Protein AF-A0A2R6GEL2-F1 (afdb_monomer_lite)

Secondary structure (DSSP, 8-state):
--GGG-HHHHHHHHHHHHHHHHHHHHHHHHHHHHHHHHHHHHHHHHHHHHHHHHHHHHHHHHHHHHHHHHHH-GGGHHHHHHHHHHHHHHHHHHHHHHHHHHHHHHHHHHHHHHHHHHHHHHHHHHHHHHHHHHHHHHHHHHHHHHHHHHHHHHHHHHHHHHHHHHHHHHHHHHHHTT-

Sequence (179 aa):
MSTQQNPIGTMFELQRSAIENSQRLVHQSLDAQTRGAELAVETIERSDTVREQGEDVTKAAVNAYFDALATAVPGDAEGVEGLRETVLEQFDVVGEVNEDAWEAGKEFAQRNAEAVEEFSEEYASMVDDAFDAFLQTHEQAESSTRQAADVVQQGTRTATEIAVESAEQAADAVEESAE

Foldseek 3Di:
DDPPPDVLSVVLVVVLVVLVVVLVVLLVVLVVVLVVLVVVLVVLVVVVVVVVVVLVVVLVVLVVVLVVVCVVCVPCNVVSVVVSVVVVVVSVVVVVVVVVVSVVVSVVSVVVSVVSVVVSVVVSVVSVVVSVVVSVVSVVVSVVVVVVVVVVVVVVVVVVVVVVVVVVVVVVVVVVVVD

pLDDT: mean 88.19, std 9.07, range [38.19, 96.31]

Radius of gyration: 41.31 Å; chains: 1; bounding box: 87×24×127 Å

Structure (mmCIF, N/CA/C/O backbone):
data_AF-A0A2R6GEL2-F1
#
_entry.id   AF-A0A2R6GEL2-F1
#
loop_
_atom_site.group_PDB
_atom_site.id
_atom_site.type_symbol
_atom_site.label_atom_id
_atom_site.label_alt_id
_atom_site.label_comp_id
_atom_site.label_asym_id
_atom_site.label_entity_id
_atom_site.label_seq_id
_atom_site.pdbx_PDB_ins_code
_atom_site.Cartn_x
_atom_site.Cartn_y
_atom_site.Cartn_z
_atom_site.occupancy
_atom_site.B_iso_or_equiv
_atom_site.auth_seq_id
_atom_site.auth_comp_id
_atom_site.auth_asym_id
_atom_site.auth_atom_id
_atom_site.pdbx_PDB_model_num
ATOM 1 N N . MET A 1 1 ? -29.563 -20.518 34.262 1.00 38.19 1 MET A N 1
ATOM 2 C CA . MET A 1 1 ? -30.335 -19.829 33.210 1.00 38.19 1 MET A CA 1
ATOM 3 C C . MET A 1 1 ? -29.340 -19.142 32.308 1.00 38.19 1 MET A C 1
ATOM 5 O O . MET A 1 1 ? -28.566 -18.328 32.787 1.00 38.19 1 MET A O 1
ATOM 9 N N . SER A 1 2 ? -29.265 -19.608 31.068 1.00 42.91 2 SER A N 1
ATOM 10 C CA . SER A 1 2 ? -28.188 -19.315 30.128 1.00 42.91 2 SER A CA 1
ATOM 11 C C . SER A 1 2 ? -28.233 -17.858 29.670 1.00 42.91 2 SER A C 1
ATOM 13 O O . SER A 1 2 ? -29.306 -17.263 29.611 1.00 42.91 2 SER A O 1
ATOM 15 N N . THR A 1 3 ? -27.065 -17.327 29.336 1.00 48.56 3 THR A N 1
ATOM 16 C CA . THR A 1 3 ? -26.646 -15.961 28.960 1.00 48.56 3 THR A CA 1
ATOM 17 C C . THR A 1 3 ? -27.567 -15.151 28.021 1.00 48.56 3 THR A C 1
ATOM 19 O O . THR A 1 3 ? -27.346 -13.963 27.832 1.00 48.56 3 THR A O 1
ATOM 22 N N . GLN A 1 4 ? -28.638 -15.747 27.493 1.00 48.41 4 GLN A N 1
ATOM 23 C CA . GLN A 1 4 ? -29.629 -15.171 26.575 1.00 48.41 4 GLN A CA 1
ATOM 24 C C . GLN A 1 4 ? -30.718 -14.286 27.217 1.00 48.41 4 GLN A C 1
ATOM 26 O O . GLN A 1 4 ? -31.495 -13.687 26.484 1.00 48.41 4 GLN A O 1
ATOM 31 N N . GLN A 1 5 ? -30.823 -14.185 28.548 1.00 55.94 5 GLN A N 1
ATOM 32 C CA . GLN A 1 5 ? -31.926 -13.436 29.191 1.00 55.94 5 GLN A CA 1
ATOM 33 C C . GLN A 1 5 ? -31.558 -12.047 29.739 1.00 55.94 5 GLN A C 1
ATOM 35 O O . GLN A 1 5 ? -32.443 -11.354 30.237 1.00 55.94 5 GLN A O 1
ATOM 40 N N . ASN A 1 6 ? -30.297 -11.604 29.653 1.00 66.50 6 ASN A N 1
ATOM 41 C CA . ASN A 1 6 ? -29.913 -10.276 30.142 1.00 66.50 6 ASN A CA 1
ATOM 42 C C . ASN A 1 6 ? -29.705 -9.295 28.966 1.00 66.50 6 ASN A C 1
ATOM 44 O O . ASN A 1 6 ? -28.693 -9.419 28.272 1.00 66.50 6 ASN A O 1
ATOM 48 N N . PRO A 1 7 ? -30.601 -8.307 28.750 1.00 74.62 7 PRO A N 1
ATOM 49 C CA . PRO A 1 7 ? -30.517 -7.359 27.632 1.00 74.62 7 PRO A CA 1
ATOM 50 C C . PRO A 1 7 ? -29.218 -6.538 27.621 1.00 74.62 7 PRO A C 1
ATOM 52 O O . PRO A 1 7 ? -28.788 -6.089 26.561 1.00 74.62 7 PRO A O 1
ATOM 55 N N . ILE A 1 8 ? -28.558 -6.392 28.777 1.00 76.19 8 ILE A N 1
ATOM 56 C CA . ILE A 1 8 ? -27.236 -5.764 28.878 1.00 76.19 8 ILE A CA 1
ATOM 57 C C . ILE A 1 8 ? -26.187 -6.612 28.146 1.00 76.19 8 ILE A C 1
ATOM 59 O O . ILE A 1 8 ? -25.402 -6.075 27.373 1.00 76.19 8 ILE A O 1
ATOM 63 N N . GLY A 1 9 ? -26.205 -7.937 28.321 1.00 80.50 9 GLY A N 1
ATOM 64 C CA . GLY A 1 9 ? -25.259 -8.842 27.660 1.00 80.50 9 GLY A CA 1
ATOM 65 C C . GLY A 1 9 ? -25.377 -8.811 26.137 1.00 80.50 9 GLY A C 1
ATOM 66 O O . GLY A 1 9 ? -24.371 -8.693 25.449 1.00 80.50 9 GLY A O 1
ATOM 67 N N . THR A 1 10 ? -26.605 -8.817 25.615 1.00 85.94 10 THR A N 1
ATOM 68 C CA . THR A 1 10 ? -26.853 -8.724 24.167 1.00 85.94 10 THR A CA 1
ATOM 69 C C . THR A 1 10 ? -26.303 -7.427 23.564 1.00 85.94 10 THR A C 1
ATOM 71 O O . THR A 1 10 ? -25.769 -7.441 22.459 1.00 85.94 10 THR A O 1
ATOM 74 N N . MET A 1 11 ? -26.396 -6.299 24.277 1.00 84.06 11 MET A N 1
ATOM 75 C CA . MET A 1 11 ? -25.835 -5.029 23.805 1.00 84.06 11 MET A CA 1
ATOM 76 C C . MET A 1 11 ? -24.303 -5.077 23.709 1.00 84.06 11 MET A C 1
ATOM 78 O O . MET A 1 11 ? -23.748 -4.622 22.709 1.00 84.06 11 MET A O 1
ATOM 82 N N . PHE A 1 12 ? -23.632 -5.658 24.708 1.00 88.00 12 PHE A N 1
ATOM 83 C CA . PHE A 1 12 ? -22.176 -5.829 24.704 1.00 88.00 12 PHE A CA 1
ATOM 84 C C . PHE A 1 12 ? -21.700 -6.773 23.589 1.00 88.00 12 PHE A C 1
ATOM 86 O O . PHE A 1 12 ? -20.711 -6.476 22.923 1.00 88.00 12 PHE A O 1
ATOM 93 N N . GLU A 1 13 ? -22.431 -7.856 23.315 1.00 87.06 13 GLU A N 1
ATOM 94 C CA . GLU A 1 13 ? -22.133 -8.763 22.196 1.00 87.06 13 GLU A CA 1
ATOM 95 C C . GLU A 1 13 ? -22.245 -8.061 20.833 1.00 87.06 13 GLU A C 1
ATOM 97 O O . GLU A 1 13 ? -21.371 -8.217 19.977 1.00 87.06 13 GLU A O 1
ATOM 102 N N . LEU A 1 14 ? -23.282 -7.238 20.635 1.00 88.69 14 LEU A N 1
ATOM 103 C CA . LEU A 1 14 ? -23.431 -6.435 19.417 1.00 88.69 14 LEU A CA 1
ATOM 104 C C . LEU A 1 14 ? -22.279 -5.436 19.250 1.00 88.69 14 LEU A C 1
ATOM 106 O O . LEU A 1 14 ? -21.761 -5.279 18.144 1.00 88.69 14 LEU A O 1
ATOM 110 N N . GLN A 1 15 ? -21.862 -4.780 20.338 1.00 88.56 15 GLN A N 1
ATOM 111 C CA . GLN A 1 15 ? -20.723 -3.861 20.329 1.00 88.56 15 GLN A CA 1
ATOM 112 C C . GLN A 1 15 ? -19.421 -4.586 19.985 1.00 88.56 15 GLN A C 1
ATOM 114 O O . GLN A 1 15 ? -18.713 -4.135 19.087 1.00 88.56 15 GLN A O 1
ATOM 119 N N . ARG A 1 16 ? -19.144 -5.736 20.616 1.00 90.50 16 ARG A N 1
ATOM 120 C CA . ARG A 1 16 ? -17.987 -6.582 20.285 1.00 90.50 16 ARG A CA 1
ATOM 121 C C . ARG A 1 16 ? -17.966 -6.937 18.802 1.00 90.50 16 ARG A C 1
ATOM 123 O O . ARG A 1 16 ? -16.968 -6.697 18.134 1.00 90.50 16 ARG A O 1
ATOM 130 N N . SER A 1 17 ? -19.081 -7.431 18.269 1.00 92.12 17 SER A N 1
ATOM 131 C CA . SER A 1 17 ? -19.153 -7.827 16.862 1.00 92.12 17 SER A CA 1
ATOM 132 C C . SER A 1 17 ? -18.930 -6.645 15.909 1.00 92.12 17 SER A C 1
ATOM 134 O O . SER A 1 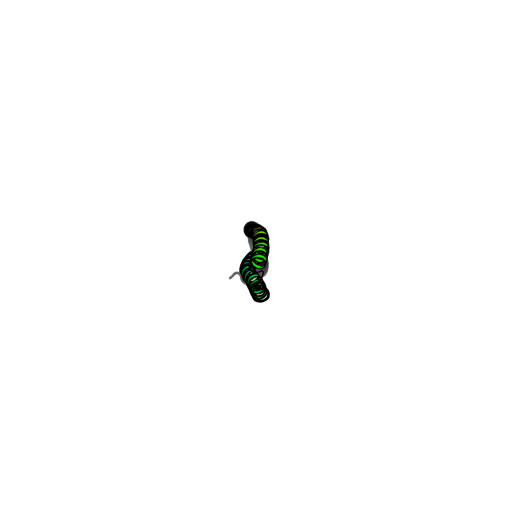17 ? -18.280 -6.790 14.874 1.00 92.12 17 SER A O 1
ATOM 136 N N . ALA A 1 18 ? -19.421 -5.449 16.251 1.00 90.25 18 ALA A N 1
ATOM 137 C CA . ALA A 1 18 ? -19.168 -4.244 15.463 1.00 90.25 18 ALA A CA 1
ATOM 138 C C . ALA A 1 18 ? -17.678 -3.847 15.459 1.00 90.25 18 ALA A C 1
ATOM 140 O O . ALA A 1 18 ? -17.150 -3.453 14.417 1.00 90.25 18 ALA A O 1
ATOM 141 N N . ILE A 1 19 ? -16.999 -3.981 16.601 1.00 89.81 19 ILE A N 1
ATOM 142 C CA . ILE A 1 19 ? -15.566 -3.695 16.758 1.00 89.81 19 ILE A CA 1
ATOM 143 C C . ILE A 1 19 ? -14.727 -4.683 15.939 1.00 89.81 19 ILE A C 1
ATOM 145 O O . ILE A 1 19 ? -13.937 -4.254 15.104 1.00 89.81 19 ILE A O 1
ATOM 149 N N . GLU A 1 20 ? -14.968 -5.986 16.089 1.00 91.00 20 GLU A N 1
ATOM 150 C CA . GLU A 1 20 ? -14.285 -7.042 15.324 1.00 91.00 20 GLU A CA 1
ATOM 151 C C . GLU A 1 20 ? -14.493 -6.885 13.809 1.00 91.00 20 GLU A C 1
ATOM 153 O O . GLU A 1 20 ? -13.584 -7.091 13.005 1.00 91.00 20 GLU A O 1
ATOM 158 N N . ASN A 1 21 ? -15.696 -6.484 13.386 1.00 93.38 21 ASN A N 1
ATOM 159 C CA . ASN A 1 21 ? -15.954 -6.187 11.979 1.00 93.38 21 ASN A CA 1
ATOM 160 C C . ASN A 1 21 ? -15.164 -4.965 11.499 1.00 93.38 21 ASN A C 1
ATOM 162 O O . ASN A 1 21 ? -14.697 -4.961 10.364 1.00 93.38 21 ASN A O 1
ATOM 166 N N . SER A 1 22 ? -14.990 -3.953 12.349 1.00 91.50 22 SER A N 1
ATOM 167 C CA . SER A 1 22 ? -14.206 -2.758 12.021 1.00 91.50 22 SER A CA 1
ATOM 168 C C . SER A 1 22 ? -12.721 -3.098 11.883 1.00 91.50 22 SER A C 1
ATOM 170 O O . SER A 1 22 ? -12.103 -2.699 10.901 1.00 91.50 22 SER A O 1
ATOM 172 N N . GLN A 1 23 ? -12.179 -3.912 12.793 1.00 92.25 23 GLN A N 1
ATOM 173 C CA . GLN A 1 23 ? -10.825 -4.468 12.702 1.00 92.25 23 GLN A CA 1
ATOM 174 C C . GLN A 1 23 ? -10.629 -5.227 11.385 1.00 92.25 23 GLN A C 1
ATOM 176 O O . GLN A 1 23 ? -9.704 -4.943 10.627 1.00 92.25 23 GLN A O 1
ATOM 181 N N . ARG A 1 24 ? -11.560 -6.126 11.039 1.00 94.06 24 ARG A N 1
ATOM 182 C CA . ARG A 1 24 ? -11.500 -6.875 9.776 1.00 94.06 24 ARG A CA 1
ATOM 183 C C . ARG A 1 24 ? -11.531 -5.965 8.546 1.00 94.06 24 ARG A C 1
ATOM 185 O O . ARG A 1 24 ? -10.861 -6.266 7.564 1.00 94.06 24 ARG A O 1
ATOM 192 N N . LEU A 1 25 ? -12.296 -4.874 8.580 1.00 95.94 25 LEU A N 1
ATOM 193 C CA . LEU A 1 25 ? -12.321 -3.895 7.489 1.00 95.94 25 LEU A CA 1
ATOM 194 C C . LEU A 1 25 ? -10.980 -3.168 7.338 1.00 95.94 25 LEU A C 1
ATOM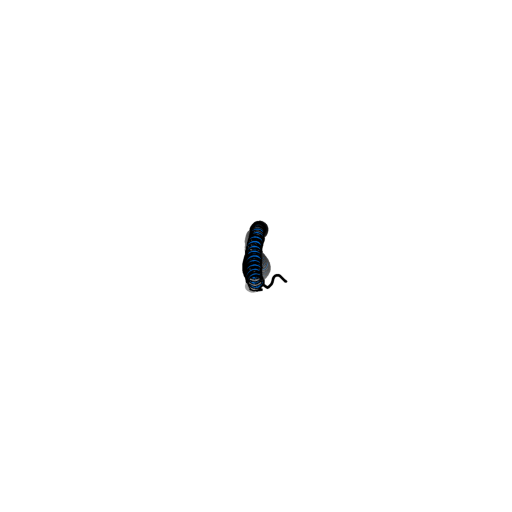 196 O O . LEU A 1 25 ? -10.566 -2.919 6.208 1.00 95.94 25 LEU A O 1
ATOM 200 N N . VAL A 1 26 ? -10.294 -2.859 8.443 1.00 93.62 26 VAL A N 1
ATOM 201 C CA . VAL A 1 26 ? -8.946 -2.273 8.395 1.00 93.62 26 VAL A CA 1
ATOM 202 C C . VAL A 1 26 ? -7.971 -3.244 7.732 1.00 93.62 26 VAL A C 1
ATOM 204 O O . VAL A 1 26 ? -7.339 -2.866 6.750 1.00 93.62 26 VAL A O 1
ATOM 207 N N . HIS A 1 27 ? -7.936 -4.506 8.172 1.00 94.44 27 HIS A N 1
ATOM 208 C CA . HIS A 1 27 ? -7.124 -5.559 7.539 1.00 94.44 27 HIS A CA 1
ATOM 209 C C . HIS A 1 27 ? -7.405 -5.696 6.047 1.00 94.44 27 HIS A C 1
ATOM 211 O O . HIS A 1 27 ? -6.496 -5.643 5.230 1.00 94.44 27 HIS A O 1
ATOM 217 N N . GLN A 1 28 ? -8.681 -5.785 5.666 1.00 96.31 28 GLN A N 1
ATOM 218 C CA . GLN A 1 28 ? -9.069 -5.879 4.258 1.00 96.31 28 GLN A CA 1
ATOM 219 C C . GLN A 1 28 ? -8.613 -4.668 3.435 1.00 96.31 28 GLN A C 1
ATOM 221 O O . GLN A 1 28 ? -8.289 -4.815 2.258 1.00 96.31 28 GLN A O 1
ATOM 226 N N . SER A 1 29 ? -8.596 -3.476 4.033 1.00 93.69 29 SER A N 1
ATOM 227 C CA . SER A 1 29 ? -8.111 -2.264 3.373 1.00 93.69 29 SER A CA 1
ATOM 228 C C . SER A 1 29 ? -6.591 -2.253 3.207 1.00 93.69 29 SER A C 1
ATOM 230 O O . SER A 1 29 ? -6.102 -1.693 2.227 1.00 93.69 29 SER A O 1
ATOM 232 N N . LEU A 1 30 ? -5.841 -2.821 4.151 1.00 94.19 30 LEU A N 1
ATOM 233 C CA . LEU A 1 30 ? -4.385 -2.960 4.059 1.00 94.19 30 LEU A CA 1
ATOM 234 C C . LEU A 1 30 ? -4.019 -4.012 3.010 1.00 94.19 30 LEU A C 1
ATOM 236 O O . LEU A 1 30 ? -3.310 -3.690 2.063 1.00 94.19 30 LEU A O 1
ATOM 240 N N . ASP A 1 31 ? -4.645 -5.189 3.065 1.00 94.19 31 ASP A N 1
ATOM 241 C CA . ASP A 1 31 ? -4.521 -6.241 2.049 1.00 94.19 31 ASP A CA 1
ATOM 242 C C . ASP A 1 31 ? -4.786 -5.717 0.632 1.00 94.19 31 ASP A C 1
ATOM 244 O O . ASP A 1 31 ? -4.094 -6.072 -0.321 1.00 94.19 31 ASP A O 1
ATOM 248 N N . ALA A 1 32 ? -5.815 -4.880 0.466 1.00 94.94 32 ALA A N 1
ATOM 249 C CA . ALA A 1 32 ? -6.142 -4.296 -0.829 1.00 94.94 32 ALA A CA 1
ATOM 250 C C . ALA A 1 32 ? -5.040 -3.354 -1.345 1.00 94.94 32 ALA A C 1
ATOM 252 O O . ALA A 1 32 ? -4.802 -3.311 -2.552 1.00 94.94 32 ALA A O 1
ATOM 253 N N . GLN A 1 33 ? -4.373 -2.614 -0.454 1.00 91.31 33 GLN A N 1
ATOM 254 C CA . GLN A 1 33 ? -3.252 -1.741 -0.812 1.00 91.31 33 GLN A CA 1
ATOM 255 C C . GLN A 1 33 ? -2.011 -2.555 -1.181 1.00 91.31 33 GLN A C 1
ATOM 257 O O . GLN A 1 33 ? -1.435 -2.297 -2.238 1.00 91.31 33 GLN A O 1
ATOM 262 N N . THR A 1 34 ? -1.662 -3.572 -0.387 1.00 94.50 34 THR A N 1
ATOM 263 C CA . THR A 1 34 ? -0.541 -4.484 -0.672 1.00 94.50 34 THR A CA 1
ATOM 264 C C . THR A 1 34 ? -0.731 -5.181 -2.016 1.00 94.50 34 THR A C 1
ATOM 266 O O . THR A 1 34 ? 0.109 -5.049 -2.902 1.00 94.50 34 THR A O 1
ATOM 269 N N . ARG A 1 35 ? -1.900 -5.790 -2.255 1.00 95.06 35 ARG A N 1
ATOM 270 C CA . ARG A 1 35 ? -2.218 -6.409 -3.556 1.00 95.06 35 ARG A CA 1
ATOM 271 C C . ARG A 1 35 ? -2.181 -5.410 -4.707 1.00 95.06 35 ARG A C 1
ATOM 273 O O . ARG A 1 35 ? -1.812 -5.758 -5.821 1.00 95.06 35 ARG A O 1
ATOM 280 N N . GLY A 1 36 ? -2.592 -4.165 -4.467 1.00 94.50 36 GLY A N 1
ATOM 281 C CA . GLY A 1 36 ? -2.494 -3.099 -5.463 1.00 94.50 36 GLY A CA 1
ATOM 282 C C . GLY A 1 36 ? -1.044 -2.791 -5.846 1.00 94.50 36 GLY A C 1
ATOM 283 O O . GLY A 1 36 ? -0.755 -2.613 -7.029 1.00 94.50 36 GLY A O 1
ATOM 284 N N . ALA A 1 37 ? -0.140 -2.765 -4.865 1.00 92.44 37 ALA A N 1
ATOM 285 C CA . ALA A 1 37 ? 1.289 -2.575 -5.087 1.00 92.44 37 ALA A CA 1
ATOM 286 C C . ALA A 1 37 ? 1.915 -3.768 -5.830 1.00 92.44 37 ALA A C 1
ATOM 288 O O . ALA A 1 37 ? 2.608 -3.562 -6.826 1.00 92.44 37 ALA A O 1
ATOM 289 N N . GLU A 1 38 ? 1.596 -5.002 -5.431 1.00 94.00 38 GLU A N 1
ATOM 290 C CA . GLU A 1 38 ? 2.027 -6.229 -6.122 1.00 94.00 38 GLU A CA 1
ATOM 291 C C . GLU A 1 38 ? 1.579 -6.245 -7.591 1.00 94.00 38 GLU A C 1
ATOM 293 O O . GLU A 1 38 ? 2.379 -6.482 -8.495 1.00 94.00 38 GLU A O 1
ATOM 298 N N . LEU A 1 39 ? 0.308 -5.922 -7.856 1.00 96.25 39 LEU A N 1
ATOM 299 C CA . LEU A 1 39 ? -0.231 -5.845 -9.217 1.00 96.25 39 LEU A CA 1
ATOM 300 C C . LEU A 1 39 ? 0.460 -4.764 -10.056 1.00 96.25 39 LEU A C 1
ATOM 302 O O . LEU A 1 39 ? 0.615 -4.925 -11.270 1.00 96.25 39 LEU A O 1
ATOM 306 N N . ALA A 1 40 ? 0.861 -3.650 -9.439 1.00 91.81 40 ALA A N 1
ATOM 307 C CA . ALA A 1 40 ? 1.615 -2.610 -10.125 1.00 91.81 40 ALA A CA 1
ATOM 308 C C . ALA A 1 40 ? 3.005 -3.116 -10.536 1.00 91.81 40 ALA A C 1
ATOM 310 O O . ALA A 1 40 ? 3.399 -2.907 -11.685 1.00 91.81 40 ALA A O 1
ATOM 311 N N . VAL A 1 41 ? 3.704 -3.833 -9.649 1.00 94.81 41 VAL A N 1
ATOM 312 C CA . VAL A 1 41 ? 4.988 -4.487 -9.959 1.00 94.81 41 VAL A CA 1
ATOM 313 C C . VAL A 1 41 ? 4.818 -5.500 -11.090 1.00 94.81 41 VAL A C 1
ATOM 315 O O . VAL A 1 41 ? 5.501 -5.394 -12.107 1.00 94.81 41 VAL A O 1
ATOM 318 N N . GLU A 1 42 ? 3.835 -6.395 -10.993 1.00 93.56 42 GLU A N 1
ATOM 319 C CA . GLU A 1 42 ? 3.548 -7.399 -12.027 1.00 93.56 42 GLU A CA 1
ATOM 320 C C . GLU A 1 42 ? 3.220 -6.747 -13.388 1.00 93.56 42 GLU A C 1
ATOM 322 O O . GLU A 1 42 ? 3.572 -7.253 -14.456 1.00 93.56 42 GLU A O 1
ATOM 327 N N . THR A 1 43 ? 2.547 -5.592 -13.378 1.00 93.25 43 THR A N 1
ATOM 328 C CA . THR A 1 43 ? 2.240 -4.828 -14.597 1.00 93.25 43 THR A CA 1
ATOM 329 C C . THR A 1 43 ? 3.497 -4.235 -15.230 1.00 93.25 43 THR A C 1
ATOM 331 O O . THR A 1 43 ? 3.621 -4.237 -16.460 1.00 93.25 43 THR A O 1
ATOM 334 N N . ILE A 1 44 ? 4.431 -3.736 -14.418 1.00 92.31 44 ILE A N 1
ATOM 335 C CA . ILE A 1 44 ? 5.725 -3.236 -14.895 1.00 92.31 44 ILE A CA 1
ATOM 336 C C . ILE A 1 44 ? 6.530 -4.389 -15.504 1.00 92.31 44 ILE A C 1
ATOM 338 O O . ILE A 1 44 ? 7.004 -4.259 -16.630 1.00 92.31 44 ILE A O 1
ATOM 342 N N . GLU A 1 45 ? 6.603 -5.536 -14.827 1.00 89.38 45 GLU A N 1
ATOM 343 C CA . GLU A 1 45 ? 7.300 -6.731 -15.322 1.00 89.38 45 GLU A CA 1
ATOM 344 C C . GLU A 1 45 ? 6.718 -7.225 -16.653 1.00 89.38 45 GLU A C 1
ATOM 346 O O . GLU A 1 45 ? 7.452 -7.469 -17.611 1.00 89.38 45 GLU A O 1
ATOM 351 N N . ARG A 1 46 ? 5.384 -7.283 -16.774 1.00 91.56 46 ARG A N 1
ATOM 352 C CA . ARG A 1 46 ? 4.725 -7.607 -18.050 1.00 91.56 46 ARG A CA 1
ATOM 353 C C . ARG A 1 46 ? 5.045 -6.600 -19.152 1.00 91.56 46 ARG A C 1
ATOM 355 O O . ARG A 1 46 ? 5.175 -6.993 -20.311 1.00 91.56 46 ARG A O 1
ATOM 362 N N . SER A 1 47 ? 5.120 -5.312 -18.818 1.00 87.69 47 SER A N 1
ATOM 363 C CA . SER A 1 47 ? 5.416 -4.252 -19.789 1.00 87.69 47 SER A CA 1
ATOM 364 C C . SER A 1 47 ? 6.843 -4.367 -20.323 1.00 87.69 47 SER A C 1
ATOM 366 O O . SER A 1 47 ? 7.056 -4.166 -21.518 1.00 87.69 47 SER A O 1
ATOM 368 N N . ASP A 1 48 ? 7.792 -4.763 -19.475 1.00 87.38 48 ASP A N 1
ATOM 369 C CA . ASP A 1 48 ? 9.180 -5.019 -19.864 1.00 87.38 48 ASP A CA 1
ATOM 370 C C . ASP A 1 48 ? 9.292 -6.204 -20.840 1.00 87.38 48 ASP A C 1
ATOM 372 O O . ASP A 1 48 ? 9.892 -6.084 -21.904 1.00 87.38 48 ASP A O 1
ATOM 376 N N . THR A 1 49 ? 8.580 -7.307 -20.588 1.00 86.19 49 THR A N 1
ATOM 377 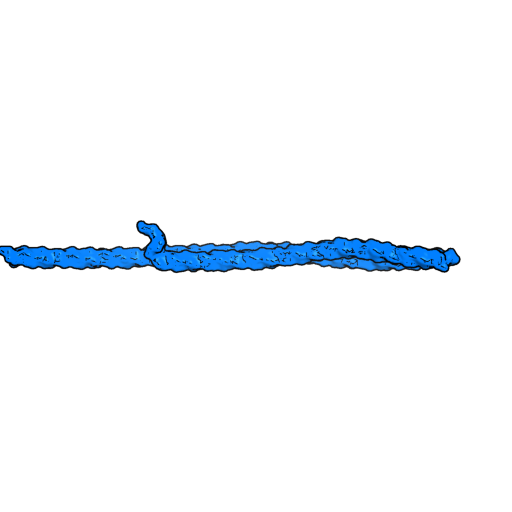C CA . THR A 1 49 ? 8.549 -8.444 -21.528 1.00 86.19 49 THR A CA 1
ATOM 378 C C . THR A 1 49 ? 7.951 -8.080 -22.897 1.00 86.19 49 THR A C 1
ATOM 380 O O . THR A 1 49 ? 8.365 -8.609 -23.931 1.00 86.19 49 THR A O 1
ATOM 383 N N . VAL A 1 50 ? 6.951 -7.190 -22.939 1.00 89.12 50 VAL A N 1
ATOM 384 C CA . VAL A 1 50 ? 6.385 -6.687 -24.207 1.00 89.12 50 VAL A CA 1
ATOM 385 C C . VAL A 1 50 ? 7.370 -5.759 -24.921 1.00 89.12 50 VAL A C 1
ATOM 387 O O . VAL A 1 50 ? 7.438 -5.777 -26.151 1.00 89.12 50 VAL A O 1
ATOM 390 N N . ARG A 1 51 ? 8.141 -4.964 -24.172 1.00 86.00 51 ARG A N 1
ATOM 391 C CA . ARG A 1 51 ? 9.189 -4.089 -24.710 1.00 86.00 51 ARG A CA 1
ATOM 392 C C . ARG A 1 51 ? 10.279 -4.895 -25.409 1.00 86.00 51 ARG A C 1
ATOM 394 O O . ARG A 1 51 ? 10.563 -4.592 -26.564 1.00 86.00 51 ARG A O 1
ATOM 401 N N . GLU A 1 52 ? 10.825 -5.920 -24.755 1.00 85.00 52 GLU A N 1
ATOM 402 C CA . GLU A 1 52 ? 11.847 -6.805 -25.340 1.00 85.00 52 GLU A CA 1
ATOM 403 C C . GLU A 1 52 ? 11.370 -7.389 -26.681 1.00 85.00 52 GLU A C 1
ATOM 405 O O . GLU A 1 52 ? 12.050 -7.293 -27.700 1.00 85.00 52 GLU A O 1
ATOM 410 N N . GLN A 1 53 ? 10.127 -7.881 -26.727 1.00 88.00 53 GLN A N 1
ATOM 411 C CA . GLN A 1 53 ? 9.526 -8.383 -27.969 1.00 88.00 53 GLN A CA 1
ATOM 412 C C . GLN A 1 53 ? 9.359 -7.291 -29.041 1.00 88.00 53 GLN A C 1
ATOM 414 O O . GLN A 1 53 ? 9.487 -7.560 -30.236 1.00 88.00 53 GLN A O 1
ATOM 419 N N . GLY A 1 54 ? 9.039 -6.058 -28.642 1.00 86.50 54 GLY A N 1
ATOM 420 C CA . GLY A 1 54 ? 8.886 -4.924 -29.554 1.00 86.50 54 GLY A CA 1
ATOM 421 C C . GLY A 1 54 ? 10.208 -4.456 -30.167 1.00 86.50 54 GLY A C 1
ATOM 422 O O . GLY A 1 54 ? 10.233 -4.033 -31.330 1.00 86.50 54 GLY A O 1
ATOM 423 N N . GLU A 1 55 ? 11.303 -4.556 -29.415 1.00 86.50 55 GLU A N 1
ATOM 424 C CA . GLU A 1 55 ? 12.652 -4.243 -29.882 1.00 86.50 55 GLU A CA 1
ATOM 425 C C . GLU A 1 55 ? 13.073 -5.190 -31.010 1.00 86.50 55 GLU A C 1
ATOM 427 O O . GLU A 1 55 ? 13.445 -4.728 -32.093 1.00 86.50 55 GLU A O 1
ATOM 432 N N . ASP A 1 56 ? 12.890 -6.496 -30.812 1.00 86.81 56 ASP A N 1
ATOM 433 C CA . ASP A 1 56 ? 13.170 -7.520 -31.823 1.00 86.81 56 ASP A CA 1
ATOM 434 C C . ASP A 1 56 ? 12.373 -7.290 -33.113 1.00 86.81 56 ASP A C 1
ATOM 436 O O . ASP A 1 56 ? 12.911 -7.358 -34.224 1.00 86.81 56 ASP A O 1
ATOM 440 N N . VAL A 1 57 ? 11.083 -6.959 -32.984 1.00 92.00 57 VAL A N 1
ATOM 441 C CA . VAL A 1 57 ? 10.215 -6.652 -34.131 1.00 92.00 57 VAL A CA 1
ATOM 442 C C . VAL A 1 57 ? 10.692 -5.401 -34.870 1.00 92.00 57 VAL A C 1
ATOM 444 O O . VAL A 1 57 ? 10.711 -5.379 -36.104 1.00 92.00 57 VAL A O 1
ATOM 447 N N . THR A 1 58 ? 11.101 -4.364 -34.140 1.00 88.12 58 THR A N 1
ATOM 448 C CA . THR A 1 58 ? 11.595 -3.114 -34.733 1.00 88.12 58 THR A CA 1
ATOM 449 C C . THR A 1 58 ? 12.913 -3.344 -35.465 1.00 88.12 58 THR A C 1
ATOM 451 O O . THR A 1 58 ? 13.041 -2.951 -36.627 1.00 88.12 58 THR A O 1
ATOM 454 N N . LYS A 1 59 ? 13.860 -4.062 -34.846 1.00 89.12 59 LYS A N 1
ATOM 455 C CA . LYS A 1 59 ? 15.120 -4.477 -35.478 1.00 89.12 59 LYS A CA 1
ATOM 456 C C . LYS A 1 59 ? 14.850 -5.293 -36.744 1.00 89.12 59 LYS A C 1
ATOM 458 O O . LYS A 1 59 ? 15.439 -5.020 -37.790 1.00 89.12 59 LYS A O 1
ATOM 463 N N . ALA A 1 60 ? 13.917 -6.244 -36.708 1.00 91.25 60 ALA A N 1
ATOM 464 C CA . ALA A 1 60 ? 13.531 -7.025 -37.885 1.00 91.25 60 ALA A CA 1
ATOM 465 C C . ALA A 1 60 ? 12.946 -6.155 -39.016 1.00 91.25 60 ALA A C 1
ATOM 467 O O . ALA A 1 60 ? 13.285 -6.353 -40.184 1.00 91.25 60 ALA A O 1
ATOM 468 N N . ALA A 1 61 ? 12.113 -5.163 -38.688 1.00 92.19 61 ALA A N 1
ATOM 469 C CA . ALA A 1 61 ? 11.539 -4.242 -39.668 1.00 92.19 61 ALA A CA 1
ATOM 470 C C . ALA A 1 61 ? 12.600 -3.336 -40.317 1.00 92.19 61 ALA A C 1
ATOM 472 O O . ALA A 1 61 ? 12.581 -3.141 -41.534 1.00 92.19 61 ALA A O 1
ATOM 473 N N . VAL A 1 62 ? 13.546 -2.821 -39.523 1.00 91.56 62 VAL A N 1
ATOM 474 C CA . VAL A 1 62 ? 14.691 -2.040 -40.020 1.00 91.56 62 VAL A CA 1
ATOM 475 C C . VAL A 1 62 ? 15.525 -2.881 -40.985 1.00 91.56 62 VAL A C 1
ATOM 477 O O . VAL A 1 62 ? 15.827 -2.427 -42.088 1.00 91.56 62 VAL A O 1
ATOM 480 N N . ASN A 1 63 ? 15.830 -4.128 -40.619 1.00 91.81 63 ASN A N 1
ATOM 481 C CA . ASN A 1 63 ? 16.548 -5.059 -41.489 1.00 91.81 63 ASN A CA 1
ATOM 482 C C . ASN A 1 63 ? 15.825 -5.268 -42.828 1.00 91.81 63 ASN A C 1
ATOM 484 O O . ASN A 1 63 ? 16.418 -5.051 -43.882 1.00 91.81 63 ASN A O 1
ATOM 488 N N . ALA A 1 64 ? 14.524 -5.568 -42.796 1.00 93.38 64 ALA A N 1
ATOM 489 C CA . ALA A 1 64 ? 13.727 -5.763 -44.007 1.00 93.38 64 ALA A CA 1
ATOM 490 C C . ALA A 1 64 ? 13.669 -4.511 -44.908 1.00 93.38 64 ALA A C 1
ATOM 492 O O . ALA A 1 64 ? 13.646 -4.625 -46.136 1.00 93.38 64 ALA A O 1
ATOM 493 N N . TYR A 1 65 ? 13.653 -3.310 -44.317 1.00 91.25 65 TYR A N 1
ATOM 494 C CA . TYR A 1 65 ? 13.699 -2.052 -45.065 1.00 91.25 65 TYR A CA 1
ATOM 495 C C . TYR A 1 65 ? 15.027 -1.881 -45.817 1.00 91.25 65 TYR A C 1
ATOM 497 O O . TYR A 1 65 ? 15.027 -1.561 -47.009 1.00 91.25 65 TYR A O 1
ATOM 505 N N . PHE A 1 66 ? 16.155 -2.135 -45.150 1.00 92.88 66 PHE A N 1
ATOM 506 C CA . PHE A 1 66 ? 17.474 -2.045 -45.777 1.00 92.88 66 PHE A CA 1
ATOM 507 C C . PHE A 1 66 ? 17.713 -3.150 -46.819 1.00 92.88 66 PHE A C 1
ATOM 509 O O . PHE A 1 66 ? 18.299 -2.864 -47.864 1.00 92.88 66 PHE A O 1
ATOM 516 N N . ASP A 1 67 ? 17.175 -4.357 -46.622 1.00 90.44 67 ASP A N 1
ATOM 517 C CA . ASP A 1 67 ? 17.218 -5.437 -47.622 1.00 90.44 67 ASP A CA 1
ATOM 518 C C . ASP A 1 67 ? 16.509 -5.038 -48.932 1.00 90.44 67 ASP A C 1
ATOM 520 O O . ASP A 1 67 ? 16.993 -5.296 -50.044 1.00 90.44 67 ASP A O 1
ATOM 524 N N . ALA A 1 68 ? 15.366 -4.353 -48.820 1.00 91.25 68 ALA A N 1
ATOM 525 C CA . ALA A 1 68 ? 14.640 -3.831 -49.974 1.00 91.25 68 ALA A CA 1
ATOM 526 C C . ALA A 1 68 ? 15.430 -2.729 -50.705 1.00 91.25 68 ALA A C 1
ATOM 528 O O . ALA A 1 68 ? 15.456 -2.706 -51.939 1.00 91.25 68 ALA A O 1
ATOM 529 N N . LEU A 1 69 ? 16.110 -1.845 -49.964 1.00 89.50 69 LEU A N 1
ATOM 530 C CA . LEU A 1 69 ? 16.972 -0.802 -50.535 1.00 89.50 69 LEU A CA 1
ATOM 531 C C . LEU A 1 69 ? 18.190 -1.384 -51.262 1.00 89.50 69 LEU A C 1
ATOM 533 O O . LEU A 1 69 ? 18.474 -0.970 -52.387 1.00 89.50 69 LEU A O 1
ATOM 537 N N . ALA A 1 70 ? 18.863 -2.371 -50.667 1.00 86.19 70 ALA A N 1
ATOM 538 C CA . ALA A 1 70 ? 20.005 -3.050 -51.279 1.00 86.19 70 ALA A CA 1
ATOM 539 C C . ALA A 1 70 ? 19.614 -3.737 -52.600 1.00 86.19 70 ALA A C 1
ATOM 541 O O . ALA A 1 70 ? 20.354 -3.695 -53.583 1.00 86.19 70 ALA A O 1
ATOM 542 N N . THR A 1 71 ? 18.402 -4.299 -52.659 1.00 89.06 71 THR A N 1
ATOM 543 C CA . THR A 1 71 ? 17.845 -4.895 -53.883 1.00 89.06 71 THR A CA 1
ATOM 544 C C . THR A 1 71 ? 17.551 -3.844 -54.963 1.00 89.06 71 THR A C 1
ATOM 546 O O . THR A 1 71 ? 17.726 -4.109 -56.154 1.00 89.06 71 THR A O 1
ATOM 549 N N . ALA A 1 72 ? 17.106 -2.646 -54.571 1.00 86.88 72 ALA A N 1
ATOM 550 C CA . ALA A 1 72 ? 16.761 -1.565 -55.494 1.00 86.88 72 ALA A CA 1
ATOM 551 C C . ALA A 1 72 ? 17.989 -0.840 -56.078 1.00 86.88 72 ALA A C 1
ATOM 553 O O . ALA A 1 72 ? 17.906 -0.313 -57.190 1.00 86.88 72 ALA A O 1
ATOM 554 N N . VAL A 1 73 ? 19.122 -0.821 -55.362 1.00 87.56 73 VAL A N 1
ATOM 555 C CA . VAL A 1 73 ? 20.354 -0.126 -55.778 1.00 87.56 73 VAL A CA 1
ATOM 556 C C . VAL A 1 73 ? 21.579 -1.054 -55.669 1.00 87.56 73 VAL A C 1
ATOM 558 O O . VAL A 1 73 ? 22.429 -0.873 -54.799 1.00 87.56 73 VAL A O 1
ATOM 561 N N . PRO A 1 74 ? 21.744 -2.027 -56.589 1.00 76.94 74 PRO A N 1
ATOM 562 C CA . PRO A 1 74 ? 22.794 -3.049 -56.480 1.00 76.94 74 PRO A CA 1
ATOM 563 C C . PRO A 1 74 ? 24.224 -2.501 -56.600 1.00 76.94 74 PRO A C 1
ATOM 565 O O . PRO A 1 74 ? 25.177 -3.162 -56.204 1.00 76.94 74 PRO A O 1
ATOM 568 N N . GLY A 1 75 ? 24.384 -1.315 -57.199 1.00 82.12 75 GLY A N 1
ATOM 569 C CA . GLY A 1 75 ? 25.685 -0.686 -57.439 1.00 82.12 75 GLY A CA 1
ATOM 570 C C . GLY A 1 75 ? 26.297 0.016 -56.224 1.00 82.12 75 GLY A C 1
ATOM 571 O O . GLY A 1 75 ? 27.443 0.438 -56.322 1.00 82.12 75 GLY A O 1
ATOM 572 N N . ASP A 1 76 ? 25.552 0.144 -55.121 1.00 84.25 76 ASP A N 1
ATOM 573 C CA . ASP A 1 76 ? 25.973 0.840 -53.894 1.00 84.25 76 ASP A CA 1
ATOM 574 C C . ASP A 1 76 ? 25.666 0.011 -52.628 1.00 84.25 76 ASP A C 1
ATOM 576 O O . ASP A 1 76 ? 25.340 0.538 -51.567 1.00 84.25 76 ASP A O 1
ATOM 580 N N . ALA A 1 77 ? 25.723 -1.320 -52.744 1.00 81.25 77 ALA A N 1
ATOM 581 C CA . ALA A 1 77 ? 25.365 -2.234 -51.657 1.00 81.25 77 ALA A CA 1
ATOM 582 C C . ALA A 1 77 ? 26.200 -2.011 -50.378 1.00 81.25 77 ALA A C 1
ATOM 584 O O . ALA A 1 77 ? 25.642 -2.053 -49.285 1.00 81.25 77 ALA A O 1
ATOM 585 N N . GLU A 1 78 ? 27.497 -1.697 -50.508 1.00 85.12 78 GLU A N 1
ATOM 586 C CA . GLU A 1 78 ? 28.373 -1.372 -49.367 1.00 85.12 78 GLU A CA 1
ATOM 587 C C . GLU A 1 78 ? 27.930 -0.093 -48.635 1.00 85.12 78 GLU A C 1
ATOM 589 O O . GLU A 1 78 ? 27.952 -0.042 -47.406 1.00 85.12 78 GLU A O 1
ATOM 594 N N . GLY A 1 79 ? 27.483 0.936 -49.367 1.00 87.69 79 GLY A N 1
ATOM 595 C CA . GLY A 1 79 ? 26.968 2.171 -48.770 1.00 87.69 79 GLY A CA 1
ATOM 596 C C . GLY A 1 79 ? 25.663 1.947 -48.000 1.00 87.69 79 GLY A C 1
ATOM 597 O O . GLY A 1 79 ? 25.478 2.488 -46.908 1.00 87.69 79 GLY A O 1
ATOM 598 N N . VAL A 1 80 ? 24.775 1.103 -48.538 1.00 89.00 80 VAL A N 1
ATOM 599 C CA . VAL A 1 80 ? 23.519 0.703 -47.879 1.00 89.00 80 VAL A CA 1
ATOM 600 C C . VAL A 1 80 ? 23.788 -0.131 -46.621 1.00 89.00 80 VAL A C 1
ATOM 602 O O . VAL A 1 80 ? 23.125 0.075 -45.605 1.00 89.00 80 VAL A O 1
ATOM 605 N N . GLU A 1 81 ? 24.773 -1.030 -46.657 1.00 88.19 81 GLU A N 1
ATOM 606 C CA . GLU A 1 81 ? 25.165 -1.856 -45.511 1.00 88.19 81 GLU A CA 1
ATOM 607 C C . GLU A 1 81 ? 25.774 -1.022 -44.373 1.00 88.19 81 GLU A C 1
ATOM 609 O O . GLU A 1 81 ? 25.351 -1.163 -43.227 1.00 88.19 81 GLU A O 1
ATOM 614 N N . GLY A 1 82 ? 26.664 -0.071 -44.676 1.00 90.25 82 GLY A N 1
ATOM 615 C CA . GLY A 1 82 ? 27.224 0.828 -43.658 1.00 90.25 82 GLY A CA 1
ATOM 616 C C . GLY A 1 82 ? 26.176 1.738 -43.000 1.00 90.25 82 GLY A C 1
ATOM 617 O O . GLY A 1 82 ? 26.230 1.997 -41.794 1.00 90.25 82 GLY A O 1
ATOM 618 N N . LEU A 1 83 ? 25.172 2.193 -43.763 1.00 90.38 83 LEU A N 1
ATOM 619 C CA . LEU A 1 83 ? 24.031 2.933 -43.208 1.00 90.38 83 LEU A CA 1
ATOM 620 C C . LEU A 1 83 ? 23.154 2.048 -42.317 1.00 90.38 83 LEU A C 1
ATOM 622 O O . LEU A 1 83 ? 22.710 2.507 -41.264 1.00 90.38 83 LEU A O 1
ATOM 626 N N . ARG A 1 84 ? 22.918 0.791 -42.714 1.00 91.56 84 ARG A N 1
ATOM 627 C CA . ARG A 1 84 ? 22.186 -0.190 -41.904 1.00 91.56 84 ARG A CA 1
ATOM 628 C C . ARG A 1 84 ? 22.882 -0.418 -40.565 1.00 91.56 84 ARG A C 1
ATOM 630 O O . ARG A 1 84 ? 22.221 -0.337 -39.537 1.00 91.56 84 ARG A O 1
ATOM 637 N N . GLU A 1 85 ? 24.187 -0.671 -40.577 1.00 92.06 85 GLU A N 1
ATOM 638 C CA . GLU A 1 85 ? 24.977 -0.908 -39.364 1.00 92.06 85 GLU A CA 1
ATOM 639 C C . GLU A 1 85 ? 24.945 0.307 -38.431 1.00 92.06 85 GLU A C 1
ATOM 641 O O . GLU A 1 85 ? 24.617 0.164 -37.260 1.00 92.06 85 GLU A O 1
ATOM 646 N N . THR A 1 86 ? 25.126 1.517 -38.974 1.00 94.75 86 THR A N 1
ATOM 647 C CA . THR A 1 86 ? 25.037 2.766 -38.193 1.00 94.75 86 THR A CA 1
ATOM 648 C C . THR A 1 86 ? 23.669 2.935 -37.521 1.00 94.75 86 THR A C 1
ATOM 650 O O . THR A 1 86 ? 23.582 3.371 -36.374 1.00 94.75 86 THR A O 1
ATOM 653 N N . VAL A 1 87 ? 22.578 2.625 -38.232 1.00 91.75 87 VAL A N 1
ATOM 654 C CA . VAL A 1 87 ? 21.220 2.729 -37.675 1.00 91.75 87 VAL A CA 1
ATOM 655 C C . VAL A 1 87 ? 20.990 1.673 -36.596 1.00 91.75 87 VAL A C 1
ATOM 657 O O . VAL A 1 87 ? 20.421 1.999 -35.558 1.00 91.75 87 VAL A O 1
ATOM 660 N N . LEU A 1 88 ? 21.428 0.431 -36.815 1.00 91.31 88 LEU A N 1
ATOM 661 C CA . LEU A 1 88 ? 21.299 -0.639 -35.823 1.00 91.31 88 LEU A CA 1
ATOM 662 C C . LEU A 1 88 ? 22.116 -0.342 -34.560 1.00 91.31 88 LEU A C 1
ATOM 664 O O . LEU A 1 88 ? 21.575 -0.461 -33.469 1.00 91.31 88 LEU A O 1
ATOM 668 N N . GLU A 1 89 ? 23.347 0.148 -34.700 1.00 91.25 89 GLU A N 1
ATOM 669 C CA . GLU A 1 89 ? 24.198 0.540 -33.570 1.00 91.25 89 GLU A CA 1
ATOM 670 C C . GLU A 1 89 ? 23.560 1.679 -32.754 1.00 91.25 89 GLU A C 1
ATOM 672 O O . GLU A 1 89 ? 23.568 1.658 -31.525 1.00 91.25 89 GLU A O 1
ATOM 677 N N . GLN A 1 90 ? 22.913 2.649 -33.414 1.00 89.06 90 GLN A N 1
ATOM 678 C CA . GLN A 1 90 ? 22.140 3.684 -32.715 1.00 89.06 90 GLN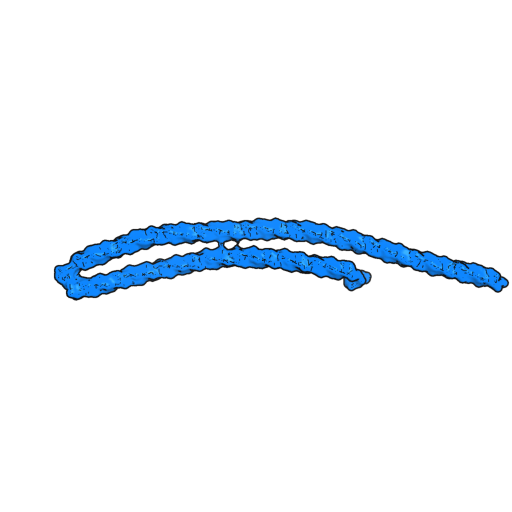 A CA 1
ATOM 679 C C . GLN A 1 90 ? 20.922 3.118 -31.975 1.00 89.06 90 GLN A C 1
ATOM 681 O O . GLN A 1 90 ? 20.602 3.599 -30.887 1.00 89.06 90 GLN A O 1
ATOM 686 N N . PHE A 1 91 ? 20.237 2.124 -32.547 1.00 89.12 91 PHE A N 1
ATOM 687 C CA . PHE A 1 91 ? 19.146 1.429 -31.864 1.00 89.12 91 PHE A CA 1
ATOM 688 C C . PHE A 1 91 ? 19.645 0.656 -30.645 1.00 89.12 91 PHE A C 1
ATOM 690 O O . PHE A 1 91 ? 18.988 0.722 -29.612 1.00 89.12 91 PHE A O 1
ATOM 697 N N . ASP A 1 92 ? 20.794 -0.013 -30.743 1.00 89.12 92 ASP A N 1
ATOM 698 C CA . ASP A 1 92 ? 21.389 -0.765 -29.637 1.00 89.12 92 ASP A CA 1
ATOM 699 C C . ASP A 1 92 ? 21.786 0.168 -28.486 1.00 89.12 92 ASP A C 1
ATOM 701 O O . ASP A 1 92 ? 21.366 -0.051 -27.356 1.00 89.12 92 ASP A O 1
ATOM 705 N N . VAL A 1 93 ? 22.468 1.285 -28.768 1.00 89.94 93 VAL A N 1
ATOM 706 C CA . VAL A 1 93 ? 22.836 2.274 -27.734 1.00 89.94 93 VAL A CA 1
ATOM 707 C C . VAL A 1 93 ? 21.605 2.856 -27.031 1.00 89.94 93 VAL A C 1
ATOM 709 O O . VAL A 1 93 ? 21.605 3.060 -25.817 1.00 89.94 93 VAL A O 1
ATOM 712 N N . VAL A 1 94 ? 20.540 3.158 -27.779 1.00 87.50 94 VAL A N 1
ATOM 713 C CA . VAL A 1 94 ? 19.283 3.641 -27.184 1.00 87.50 94 VAL A CA 1
ATOM 714 C C . VAL A 1 94 ? 18.584 2.529 -26.400 1.00 87.50 94 VAL A C 1
ATOM 716 O O . VAL A 1 94 ? 17.993 2.820 -25.361 1.00 87.50 94 VAL A O 1
ATOM 719 N N . GLY A 1 95 ? 18.654 1.289 -26.885 1.00 87.06 95 GLY A N 1
ATOM 720 C CA . GLY A 1 95 ? 18.129 0.093 -26.233 1.00 87.06 95 GLY A CA 1
ATOM 721 C C . GLY A 1 95 ? 18.769 -0.135 -24.870 1.00 87.06 95 GLY A C 1
ATOM 722 O O . GLY A 1 95 ? 18.041 -0.191 -23.886 1.00 87.06 95 GLY A O 1
ATOM 723 N N . GLU A 1 96 ? 20.100 -0.133 -24.794 1.00 88.12 96 GLU A N 1
ATOM 724 C CA . GLU A 1 96 ? 20.863 -0.297 -23.546 1.00 88.12 96 GLU A CA 1
ATOM 725 C C . GLU A 1 96 ? 20.498 0.778 -22.511 1.00 88.12 96 GLU A C 1
ATOM 727 O O . GLU A 1 96 ? 20.139 0.475 -21.376 1.00 88.12 96 GLU A O 1
ATOM 732 N N . VAL A 1 97 ? 20.482 2.056 -22.911 1.00 89.38 97 VAL A N 1
ATOM 733 C CA . VAL A 1 97 ? 20.086 3.155 -22.007 1.00 89.38 97 VAL A CA 1
ATOM 734 C C . VAL A 1 97 ? 18.629 3.015 -21.551 1.00 89.38 97 VAL A C 1
ATOM 736 O O . VAL A 1 97 ? 18.276 3.407 -20.436 1.00 89.38 97 VAL A O 1
ATOM 739 N N . ASN A 1 98 ? 17.754 2.503 -22.419 1.00 87.19 98 ASN A N 1
ATOM 740 C CA . ASN A 1 98 ? 16.361 2.259 -22.073 1.00 87.19 98 ASN A CA 1
ATOM 741 C C . ASN A 1 98 ? 16.223 1.083 -21.098 1.00 87.19 98 ASN A C 1
ATOM 743 O O . ASN A 1 98 ? 15.464 1.202 -20.140 1.00 87.19 98 ASN A O 1
ATOM 747 N N . GLU A 1 99 ? 16.957 -0.006 -21.319 1.00 90.44 99 GLU A N 1
ATOM 748 C CA . GLU A 1 99 ? 17.000 -1.197 -20.470 1.00 90.44 99 GLU A CA 1
ATOM 749 C C . GLU A 1 99 ? 17.458 -0.852 -19.051 1.00 90.44 99 GLU A C 1
ATOM 751 O O . GLU A 1 99 ? 16.723 -1.130 -18.104 1.00 90.44 99 GLU A O 1
ATOM 756 N N . ASP A 1 100 ? 18.569 -0.125 -18.907 1.00 91.06 100 ASP A N 1
ATOM 757 C CA . ASP A 1 100 ? 19.065 0.352 -17.610 1.00 91.06 100 ASP A CA 1
ATOM 758 C C . ASP A 1 100 ? 18.000 1.172 -16.858 1.00 91.06 100 ASP A C 1
ATOM 760 O O . ASP A 1 100 ? 17.799 1.037 -15.647 1.00 91.06 100 ASP A O 1
ATOM 764 N N . ALA A 1 101 ? 17.281 2.041 -17.579 1.00 89.81 101 ALA A N 1
ATOM 765 C CA . ALA A 1 101 ? 16.219 2.855 -16.996 1.00 89.81 101 ALA A CA 1
ATOM 766 C C . ALA A 1 101 ? 15.013 2.008 -16.552 1.00 89.81 101 ALA A C 1
ATOM 768 O O . ALA A 1 101 ? 14.404 2.302 -15.517 1.00 89.81 101 ALA A O 1
ATOM 769 N N . TRP A 1 102 ? 14.665 0.966 -17.312 1.00 90.75 102 TRP A N 1
ATOM 770 C CA . TRP A 1 102 ? 13.609 0.021 -16.949 1.00 90.75 102 TRP A CA 1
ATOM 771 C C . TRP A 1 102 ? 13.996 -0.842 -15.758 1.00 90.75 102 TRP A C 1
ATOM 773 O O . TRP A 1 102 ? 13.172 -1.018 -14.863 1.00 90.75 102 TRP A O 1
ATOM 783 N N . GLU A 1 103 ? 15.228 -1.344 -15.705 1.00 91.94 103 GLU A N 1
ATOM 784 C CA . GLU A 1 103 ? 15.727 -2.125 -14.575 1.00 91.94 103 GLU A CA 1
ATOM 785 C C . GLU A 1 103 ? 15.727 -1.297 -13.288 1.00 91.94 103 GLU A C 1
ATOM 787 O O . GLU A 1 103 ? 15.111 -1.700 -12.299 1.00 91.94 103 GLU A O 1
ATOM 792 N N . ALA A 1 104 ? 16.259 -0.073 -13.332 1.00 93.00 104 ALA A N 1
ATOM 793 C CA . ALA A 1 104 ? 16.195 0.850 -12.201 1.00 93.00 104 ALA A CA 1
ATOM 794 C C . ALA A 1 104 ? 14.745 1.150 -11.767 1.00 93.00 104 ALA A C 1
ATOM 796 O O . ALA A 1 104 ? 14.450 1.261 -10.572 1.00 93.00 104 ALA A O 1
ATOM 797 N N . GLY A 1 105 ? 13.825 1.273 -12.730 1.00 90.81 105 GLY A N 1
ATOM 798 C CA . GLY A 1 105 ? 12.395 1.449 -12.476 1.00 90.81 105 GLY A CA 1
ATOM 799 C C . GLY A 1 105 ? 11.744 0.232 -11.811 1.00 90.81 105 GLY A C 1
ATOM 800 O O . GLY A 1 105 ? 10.986 0.404 -10.853 1.00 90.81 105 GLY A O 1
ATOM 801 N N . LYS A 1 106 ? 12.063 -0.984 -12.273 1.00 93.19 106 LYS A N 1
ATOM 802 C CA . LYS A 1 106 ? 11.601 -2.258 -11.694 1.00 93.19 106 LYS A CA 1
ATOM 803 C C . LYS A 1 106 ? 12.074 -2.407 -10.257 1.00 93.19 106 LYS A C 1
ATOM 805 O O . LYS A 1 106 ? 11.247 -2.593 -9.370 1.00 93.19 106 LYS A O 1
ATOM 810 N N . GLU A 1 107 ? 13.371 -2.243 -10.011 1.00 94.19 107 GLU A N 1
ATOM 811 C CA . GLU A 1 107 ? 13.938 -2.324 -8.662 1.00 94.19 107 GLU A CA 1
ATOM 812 C C . GLU A 1 107 ? 13.327 -1.282 -7.723 1.00 94.19 107 GLU A C 1
ATOM 814 O O . GLU A 1 107 ? 13.076 -1.549 -6.547 1.00 94.19 107 GLU A O 1
ATOM 819 N N . PHE A 1 108 ? 13.092 -0.065 -8.226 1.00 92.75 108 PHE A N 1
ATOM 820 C CA . PHE A 1 108 ? 12.409 0.964 -7.456 1.00 92.75 108 PHE A CA 1
ATOM 821 C C . PHE A 1 108 ? 10.980 0.540 -7.112 1.00 92.75 108 PHE A C 1
ATOM 823 O O . PHE A 1 108 ? 10.584 0.661 -5.954 1.00 92.75 108 PHE A O 1
ATOM 830 N N . ALA A 1 109 ? 10.212 0.036 -8.078 1.00 93.56 109 ALA A N 1
ATOM 831 C CA . ALA A 1 109 ? 8.844 -0.413 -7.848 1.00 93.56 109 ALA A CA 1
ATOM 832 C C . ALA A 1 109 ? 8.780 -1.583 -6.854 1.00 93.56 109 ALA A C 1
ATOM 834 O O . ALA A 1 109 ? 7.986 -1.523 -5.919 1.00 93.56 109 ALA A O 1
ATOM 835 N N . GLN A 1 110 ? 9.656 -2.581 -7.002 1.00 94.94 110 GLN A N 1
ATOM 836 C CA . GLN A 1 110 ? 9.765 -3.730 -6.099 1.00 94.94 110 GLN A CA 1
ATOM 837 C C . GLN A 1 110 ? 10.075 -3.286 -4.667 1.00 94.94 110 GLN A C 1
ATOM 839 O O . GLN A 1 110 ? 9.306 -3.586 -3.760 1.00 94.94 110 GLN A O 1
ATOM 844 N N . ARG A 1 111 ? 11.103 -2.449 -4.467 1.00 95.38 111 ARG A N 1
ATOM 845 C CA . ARG A 1 111 ? 11.422 -1.901 -3.136 1.00 95.38 111 ARG A CA 1
ATOM 846 C C . ARG A 1 111 ? 10.275 -1.104 -2.518 1.00 95.38 111 ARG A C 1
ATOM 848 O O . ARG A 1 111 ? 10.114 -1.108 -1.304 1.00 95.38 111 ARG A O 1
ATOM 855 N N . ASN A 1 112 ? 9.503 -0.374 -3.325 1.00 93.25 112 ASN A N 1
ATOM 856 C CA . ASN A 1 112 ? 8.339 0.349 -2.810 1.00 93.25 112 ASN A CA 1
ATOM 857 C C . ASN A 1 112 ? 7.199 -0.604 -2.438 1.00 93.25 112 ASN A C 1
ATOM 859 O O . ASN A 1 112 ? 6.533 -0.358 -1.438 1.00 93.25 112 ASN A O 1
ATOM 863 N N . ALA A 1 113 ? 6.966 -1.663 -3.216 1.00 95.19 113 ALA A N 1
ATOM 864 C CA . ALA A 1 113 ? 5.958 -2.667 -2.894 1.00 95.19 113 ALA A CA 1
ATOM 865 C C . ALA A 1 113 ? 6.303 -3.404 -1.592 1.00 95.19 113 ALA A C 1
ATOM 867 O O . ALA A 1 113 ? 5.455 -3.469 -0.708 1.00 95.19 113 ALA A O 1
ATOM 868 N N . GLU A 1 114 ? 7.559 -3.827 -1.428 1.00 95.94 114 GLU A N 1
ATOM 869 C CA . GLU A 1 114 ? 8.068 -4.424 -0.184 1.00 95.94 114 GLU A CA 1
ATOM 870 C C . GLU A 1 114 ? 7.902 -3.469 1.009 1.00 95.94 114 GLU A C 1
ATOM 872 O O . GLU A 1 114 ? 7.421 -3.863 2.066 1.00 95.94 114 GLU A O 1
ATOM 877 N N . ALA A 1 115 ? 8.222 -2.182 0.836 1.00 95.38 115 ALA A N 1
ATOM 878 C CA . ALA A 1 115 ? 8.037 -1.188 1.895 1.00 95.38 115 ALA A CA 1
ATOM 879 C C . ALA A 1 115 ? 6.557 -0.970 2.265 1.00 95.38 115 ALA A C 1
ATOM 881 O O . ALA A 1 115 ? 6.242 -0.703 3.424 1.00 95.38 115 ALA A O 1
ATOM 882 N N . VAL A 1 116 ? 5.639 -1.056 1.293 1.00 93.25 116 VAL A N 1
ATOM 883 C CA . VAL A 1 116 ? 4.189 -0.987 1.543 1.00 93.25 116 VAL A CA 1
ATOM 884 C C . VAL A 1 116 ? 3.708 -2.222 2.298 1.00 93.25 116 VAL A C 1
ATOM 886 O O . VAL A 1 116 ? 2.885 -2.073 3.200 1.00 93.25 116 VAL A O 1
ATOM 889 N N . GLU A 1 117 ? 4.203 -3.408 1.948 1.00 95.44 117 GLU A N 1
ATOM 890 C CA . GLU A 1 117 ? 3.901 -4.663 2.641 1.00 95.44 117 GLU A CA 1
ATOM 891 C C . GLU A 1 117 ? 4.365 -4.600 4.100 1.00 95.44 117 GLU A C 1
ATOM 893 O O . GLU A 1 117 ? 3.531 -4.699 4.998 1.00 95.44 117 GLU A O 1
ATOM 898 N N . GLU A 1 118 ? 5.645 -4.298 4.337 1.00 95.56 118 GLU A N 1
ATOM 899 C CA . GLU A 1 118 ? 6.228 -4.185 5.681 1.00 95.56 118 GLU A CA 1
ATOM 900 C C . GLU A 1 118 ? 5.469 -3.164 6.542 1.00 95.56 118 GLU A C 1
ATOM 902 O O . GLU A 1 118 ? 5.064 -3.456 7.670 1.00 95.56 118 GLU A O 1
ATOM 907 N N . PHE A 1 119 ? 5.197 -1.976 5.992 1.00 95.06 119 PHE A N 1
ATOM 908 C CA . PHE A 1 119 ? 4.418 -0.954 6.690 1.00 95.06 119 PHE A CA 1
ATOM 909 C C . PHE A 1 119 ? 2.991 -1.422 7.001 1.00 95.06 119 PHE A C 1
ATOM 911 O O . PHE A 1 119 ? 2.460 -1.132 8.074 1.00 95.06 119 PHE A O 1
ATOM 918 N N . SER A 1 120 ? 2.349 -2.114 6.059 1.00 94.81 120 SER A N 1
ATOM 919 C CA . SER A 1 120 ? 0.982 -2.603 6.231 1.00 94.81 120 SER A CA 1
ATOM 920 C C . SER A 1 120 ? 0.910 -3.673 7.314 1.00 94.81 120 SER A C 1
ATOM 922 O O . SER A 1 120 ? -0.013 -3.631 8.124 1.00 94.81 120 SER A O 1
ATOM 924 N N . GLU A 1 121 ? 1.885 -4.580 7.374 1.00 94.50 121 G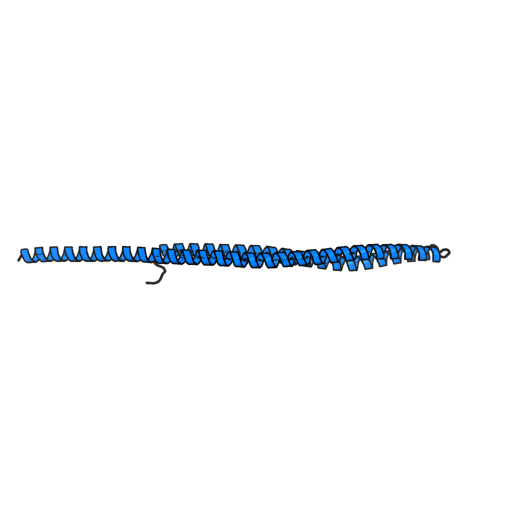LU A N 1
ATOM 925 C CA . GLU A 1 121 ? 1.996 -5.597 8.423 1.00 94.50 121 GLU A CA 1
ATOM 926 C C . GLU A 1 121 ? 2.238 -4.974 9.803 1.00 94.50 121 GLU A C 1
ATOM 928 O O . GLU A 1 121 ? 1.541 -5.306 10.766 1.00 94.50 121 GLU A O 1
ATOM 933 N N . GLU A 1 122 ? 3.174 -4.026 9.905 1.00 95.69 122 GLU A N 1
ATOM 934 C CA . GLU A 1 122 ? 3.453 -3.324 11.161 1.00 95.69 122 GLU A CA 1
ATOM 935 C C . GLU A 1 122 ? 2.218 -2.549 11.646 1.00 95.69 122 GLU A C 1
ATOM 937 O O . GLU A 1 122 ? 1.825 -2.636 12.815 1.00 95.69 122 GLU A O 1
ATOM 942 N N . TYR A 1 123 ? 1.555 -1.827 10.739 1.00 92.56 123 TYR A N 1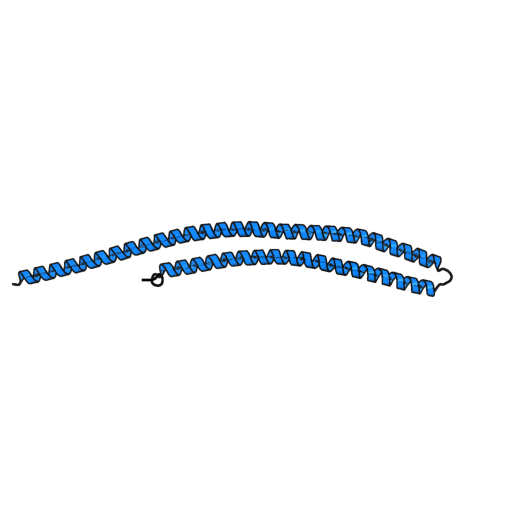
ATOM 943 C CA . TYR A 1 123 ? 0.345 -1.080 11.057 1.00 92.56 123 TYR A CA 1
ATOM 944 C C . TYR A 1 123 ? -0.818 -2.002 11.444 1.00 92.56 123 TYR A C 1
ATOM 946 O O . TYR A 1 123 ? -1.532 -1.706 12.403 1.00 92.56 123 TYR A O 1
ATOM 954 N N . ALA A 1 124 ? -0.992 -3.131 10.752 1.00 94.94 124 ALA A N 1
ATOM 955 C CA . ALA A 1 124 ? -1.989 -4.143 11.089 1.00 94.94 124 ALA A CA 1
ATOM 956 C C . ALA A 1 124 ? -1.772 -4.692 12.506 1.00 94.94 124 ALA A C 1
ATOM 958 O O . ALA A 1 124 ? -2.711 -4.706 13.302 1.00 94.94 124 ALA A O 1
ATOM 959 N N . SER A 1 125 ? -0.530 -5.042 12.858 1.00 95.44 125 SER A N 1
ATOM 960 C CA . SER A 1 125 ? -0.181 -5.508 14.205 1.00 95.44 125 SER A CA 1
ATOM 961 C C . SER A 1 125 ? -0.486 -4.456 15.273 1.00 95.44 125 SER A C 1
ATOM 963 O O . SER A 1 125 ? -1.075 -4.771 16.304 1.00 95.44 125 SER A O 1
ATOM 965 N N . MET A 1 126 ? -0.123 -3.192 15.032 1.00 95.19 126 MET A N 1
ATOM 966 C CA . MET A 1 126 ? -0.408 -2.104 15.972 1.00 95.19 126 MET A CA 1
ATOM 967 C C . MET A 1 126 ? -1.917 -1.905 16.174 1.00 95.19 126 MET A C 1
ATOM 969 O O . MET A 1 126 ? -2.381 -1.638 17.286 1.00 95.19 126 MET A O 1
ATOM 973 N N . VAL A 1 127 ? -2.685 -2.000 15.089 1.00 93.56 127 VAL A N 1
ATOM 974 C CA . VAL A 1 127 ? -4.143 -1.904 15.117 1.00 93.56 127 VAL A CA 1
ATOM 975 C C . VAL A 1 127 ? -4.746 -3.063 15.910 1.00 93.56 127 VAL A C 1
ATOM 977 O O . VAL A 1 127 ? -5.627 -2.822 16.736 1.00 93.56 127 VAL A O 1
ATOM 980 N N . ASP A 1 128 ? -4.258 -4.285 15.711 1.00 94.19 128 ASP A N 1
ATOM 981 C CA . ASP A 1 128 ? -4.711 -5.471 16.440 1.00 94.19 128 ASP A CA 1
ATOM 982 C C . ASP A 1 128 ? -4.476 -5.345 17.941 1.00 94.19 128 ASP A C 1
ATOM 984 O O . ASP A 1 128 ? -5.422 -5.486 18.718 1.00 94.19 128 ASP A O 1
ATOM 988 N N . ASP A 1 129 ? -3.270 -4.948 18.349 1.00 95.00 129 ASP A N 1
ATOM 989 C CA . ASP A 1 129 ? -2.946 -4.707 19.757 1.00 95.00 129 ASP A CA 1
ATOM 990 C C . ASP A 1 129 ? -3.879 -3.656 20.386 1.00 95.00 129 ASP A C 1
ATOM 992 O O . ASP A 1 129 ? -4.331 -3.790 21.531 1.00 95.00 129 ASP A O 1
ATOM 996 N N . ALA A 1 130 ? -4.204 -2.595 19.639 1.00 91.25 130 ALA A N 1
ATOM 997 C CA . ALA A 1 130 ? -5.117 -1.555 20.098 1.00 91.25 130 ALA A CA 1
ATOM 998 C C . ALA A 1 130 ? -6.564 -2.063 20.233 1.00 91.25 130 ALA A C 1
ATOM 1000 O O . ALA A 1 130 ? -7.244 -1.725 21.211 1.00 91.25 130 ALA A O 1
ATOM 1001 N N . PHE A 1 131 ? -7.041 -2.872 19.282 1.00 93.00 131 PHE A N 1
ATOM 1002 C CA . PHE A 1 131 ? -8.367 -3.490 19.340 1.00 93.00 131 PHE A CA 1
ATOM 1003 C C . PHE A 1 131 ? -8.477 -4.488 20.494 1.00 93.00 131 PHE A C 1
ATOM 1005 O O . PHE A 1 131 ? -9.467 -4.446 21.227 1.00 93.00 131 PHE A O 1
ATOM 1012 N N . ASP A 1 132 ? -7.456 -5.311 20.720 1.00 92.19 132 ASP A N 1
ATOM 1013 C CA . ASP A 1 132 ? -7.413 -6.274 21.821 1.00 92.19 132 ASP A CA 1
ATOM 1014 C C . ASP A 1 132 ? -7.430 -5.575 23.184 1.00 92.19 132 ASP A C 1
ATOM 1016 O O . ASP A 1 132 ? -8.229 -5.921 24.062 1.00 92.19 132 ASP A O 1
ATOM 1020 N N . ALA A 1 133 ? -6.621 -4.524 23.359 1.00 93.00 133 ALA A N 1
ATOM 1021 C CA . ALA A 1 133 ? -6.636 -3.714 24.576 1.00 93.00 133 ALA A CA 1
ATOM 1022 C C . ALA A 1 133 ? -8.011 -3.060 24.817 1.00 93.00 133 ALA A C 1
ATOM 1024 O O . ALA A 1 133 ? -8.511 -3.003 25.952 1.00 93.00 133 ALA A O 1
ATOM 1025 N N . PHE A 1 134 ? -8.652 -2.585 23.746 1.00 89.88 134 PHE A N 1
ATOM 1026 C CA . PHE A 1 134 ? -9.990 -2.008 23.811 1.00 89.88 134 PHE A CA 1
ATOM 1027 C C . PHE A 1 134 ? -11.046 -3.052 24.203 1.00 89.88 134 PHE A C 1
ATOM 1029 O O . PHE A 1 134 ? -11.832 -2.812 25.124 1.00 89.88 134 PHE A O 1
ATOM 1036 N N . LEU A 1 135 ? -11.040 -4.227 23.567 1.00 90.69 135 LEU A N 1
ATOM 1037 C CA . LEU A 1 135 ? -11.956 -5.331 23.860 1.00 90.69 135 LEU A CA 1
ATOM 1038 C C . LEU A 1 135 ? -11.796 -5.837 25.295 1.00 90.69 135 LEU A C 1
ATOM 1040 O O . LEU A 1 135 ? -12.800 -6.019 25.985 1.00 90.69 135 LEU A O 1
ATOM 1044 N N . GLN A 1 136 ? -10.562 -5.978 25.782 1.00 90.75 136 GLN A N 1
ATOM 1045 C CA . GLN A 1 136 ? -10.288 -6.383 27.162 1.00 90.75 136 GLN A CA 1
ATOM 1046 C C . GLN A 1 136 ? -10.854 -5.379 28.179 1.00 90.75 136 GLN A C 1
ATOM 1048 O O . GLN A 1 136 ? -11.411 -5.760 29.214 1.00 90.75 136 GLN A O 1
ATOM 1053 N N . THR A 1 137 ? -10.737 -4.082 27.892 1.00 90.19 137 THR A N 1
ATOM 1054 C CA . THR A 1 137 ? -11.337 -3.032 28.730 1.00 90.19 137 THR A CA 1
ATOM 1055 C C . THR A 1 137 ? -12.864 -3.141 28.724 1.00 90.19 137 THR A C 1
ATOM 1057 O O . THR A 1 137 ? -13.514 -3.020 29.766 1.00 90.19 137 THR A O 1
ATOM 1060 N N . HIS A 1 138 ? -13.440 -3.421 27.556 1.00 86.88 138 HIS A N 1
ATOM 1061 C CA . HIS A 1 138 ? -14.877 -3.588 27.380 1.00 86.88 138 HIS A CA 1
ATOM 1062 C C . HIS A 1 138 ? -15.422 -4.817 28.128 1.00 86.88 138 HIS A C 1
ATOM 1064 O O . HIS A 1 138 ? -16.474 -4.737 28.760 1.00 86.88 138 HIS A O 1
ATOM 1070 N N . GLU A 1 139 ? -14.678 -5.923 28.132 1.00 88.56 139 GLU A N 1
ATOM 1071 C CA . GLU A 1 139 ? -14.986 -7.135 28.901 1.00 88.56 139 GLU A CA 1
ATOM 1072 C C . GLU A 1 139 ? -15.009 -6.890 30.408 1.00 88.56 139 GLU A C 1
ATOM 1074 O O . GLU A 1 139 ? -15.912 -7.351 31.113 1.00 88.56 139 GLU A O 1
ATOM 1079 N N . GLN A 1 140 ? -14.040 -6.130 30.922 1.00 90.62 140 GLN A N 1
ATOM 1080 C CA . GLN A 1 140 ? -14.036 -5.739 32.332 1.00 90.62 140 GLN A CA 1
ATOM 1081 C C . GLN A 1 140 ? -15.253 -4.875 32.676 1.00 90.62 140 GLN A C 1
ATOM 1083 O O . GLN A 1 140 ? -15.886 -5.088 33.716 1.00 90.62 140 GLN A O 1
ATOM 1088 N N . ALA A 1 141 ? -15.621 -3.938 31.799 1.00 88.06 141 ALA A N 1
ATOM 1089 C CA . ALA A 1 141 ? -16.807 -3.106 31.980 1.00 88.06 141 ALA A CA 1
ATOM 1090 C C . ALA A 1 141 ? -18.103 -3.935 31.964 1.00 88.06 141 ALA A C 1
ATOM 1092 O O . ALA A 1 141 ? -18.975 -3.737 32.814 1.00 88.06 141 ALA A O 1
ATOM 1093 N N . GLU A 1 142 ? -18.219 -4.895 31.047 1.00 88.88 142 GLU A N 1
ATOM 1094 C CA . GLU A 1 142 ? -19.340 -5.833 30.959 1.00 88.88 142 GLU A CA 1
ATOM 1095 C C . GLU A 1 142 ? -19.461 -6.680 32.234 1.00 88.88 142 GLU A C 1
ATOM 1097 O O . GLU A 1 142 ? -20.546 -6.782 32.810 1.00 88.88 142 GLU A O 1
ATOM 1102 N N . SER A 1 143 ? -18.345 -7.235 32.717 1.00 89.44 143 SER A N 1
ATOM 1103 C CA . SER A 1 143 ? -18.288 -8.022 33.954 1.00 89.44 143 SER A CA 1
ATOM 1104 C C . SER A 1 143 ? -18.726 -7.205 35.175 1.00 89.44 143 SER A C 1
ATOM 1106 O O . SER A 1 143 ? -19.613 -7.626 35.922 1.00 89.44 143 SER A O 1
ATOM 1108 N N . SER A 1 144 ? -18.183 -5.993 35.330 1.00 88.31 144 SER A N 1
ATOM 1109 C CA . SER A 1 144 ? -18.546 -5.068 36.411 1.00 88.31 144 SER A CA 1
ATOM 1110 C C . SER A 1 144 ? -20.030 -4.684 36.361 1.00 88.31 144 SER A C 1
ATOM 1112 O O . SER A 1 144 ? -20.734 -4.725 37.373 1.00 88.31 144 SER A O 1
ATOM 1114 N N . THR A 1 145 ? -20.548 -4.399 35.163 1.00 88.19 145 THR A N 1
ATOM 1115 C CA . THR A 1 145 ? -21.959 -4.042 34.958 1.00 88.19 145 THR A CA 1
ATOM 1116 C C . THR A 1 145 ? -22.887 -5.211 35.282 1.00 88.19 145 THR A C 1
ATOM 1118 O O . THR A 1 145 ? -23.909 -5.021 35.944 1.00 88.19 145 THR A O 1
ATOM 1121 N N . ARG A 1 146 ? -22.536 -6.434 34.863 1.00 87.94 146 ARG A N 1
ATOM 1122 C CA . ARG A 1 146 ? -23.296 -7.645 35.207 1.00 87.94 146 ARG A CA 1
ATOM 1123 C C . ARG A 1 146 ? -23.313 -7.886 36.708 1.00 87.94 146 ARG A C 1
ATOM 1125 O O . ARG A 1 146 ? -24.380 -8.125 37.261 1.00 87.94 146 ARG A O 1
ATOM 1132 N N . GLN A 1 147 ? -22.167 -7.753 37.369 1.00 87.62 147 GLN A N 1
ATOM 1133 C CA . GLN A 1 147 ? -22.081 -7.921 38.815 1.00 87.62 147 GLN A CA 1
ATOM 1134 C C . GLN A 1 147 ? -22.942 -6.888 39.555 1.00 87.62 147 GLN A C 1
ATOM 1136 O O . GLN A 1 147 ? -23.680 -7.249 40.469 1.00 87.62 147 GLN A O 1
ATOM 1141 N N . ALA A 1 148 ? -22.912 -5.620 39.136 1.00 86.06 148 ALA A N 1
ATOM 1142 C CA . ALA A 1 148 ? -23.768 -4.585 39.710 1.00 86.06 148 ALA A CA 1
ATOM 1143 C C . ALA A 1 148 ? -25.264 -4.894 39.508 1.00 86.06 148 ALA A C 1
ATOM 1145 O O . ALA A 1 148 ? -26.057 -4.750 40.441 1.00 86.06 148 ALA A O 1
ATOM 1146 N N . ALA A 1 149 ? -25.650 -5.359 38.316 1.00 86.56 149 ALA A N 1
ATOM 1147 C CA . ALA A 1 149 ? -27.025 -5.760 38.027 1.00 86.56 149 ALA A CA 1
ATOM 1148 C C . ALA A 1 149 ? -27.475 -6.942 38.903 1.00 86.56 149 ALA A C 1
ATOM 1150 O O . ALA A 1 149 ? -28.579 -6.909 39.452 1.00 86.56 149 ALA A O 1
ATOM 1151 N N . ASP A 1 150 ? -26.617 -7.945 39.087 1.00 86.56 150 ASP A N 1
ATOM 1152 C CA . ASP A 1 150 ? -26.901 -9.106 39.933 1.00 86.56 150 ASP A CA 1
ATOM 1153 C C . ASP A 1 150 ? -27.066 -8.707 41.408 1.00 86.56 150 ASP A C 1
ATOM 1155 O O . ASP A 1 150 ? -27.991 -9.181 42.069 1.00 86.56 150 ASP A O 1
ATOM 1159 N N . VAL A 1 151 ? -26.236 -7.786 41.917 1.00 87.94 151 VAL A N 1
ATOM 1160 C CA . VAL A 1 151 ? -26.362 -7.241 43.283 1.00 87.94 151 VAL A CA 1
ATOM 1161 C C . VAL A 1 151 ? -27.707 -6.538 43.477 1.00 87.94 151 VAL A C 1
ATOM 1163 O O . VAL A 1 151 ? -28.390 -6.775 44.475 1.00 87.94 151 VAL A O 1
ATOM 1166 N N . VAL A 1 152 ? -28.130 -5.709 42.517 1.00 86.50 152 VAL A N 1
ATOM 1167 C CA . VAL A 1 152 ? -29.432 -5.020 42.571 1.00 86.50 152 VAL A CA 1
ATOM 1168 C C . VAL A 1 152 ? -30.591 -6.021 42.542 1.00 86.50 152 VAL A C 1
ATOM 1170 O O . VAL A 1 152 ? -31.550 -5.884 43.309 1.00 86.50 152 VAL A O 1
ATOM 1173 N N . GLN A 1 153 ? -30.507 -7.051 41.696 1.00 85.69 153 GLN A N 1
ATOM 1174 C CA . GLN A 1 153 ? -31.530 -8.096 41.619 1.00 85.69 153 GLN A CA 1
ATOM 1175 C C . GLN A 1 153 ? -31.625 -8.907 42.913 1.00 85.69 153 GLN A C 1
ATOM 1177 O O . GLN A 1 153 ? -32.732 -9.158 43.392 1.00 85.69 153 GLN A O 1
ATOM 1182 N N . GLN A 1 154 ? -30.488 -9.288 43.502 1.00 88.44 154 GLN A N 1
ATOM 1183 C CA . GLN A 1 154 ? -30.463 -9.986 44.787 1.00 88.44 154 GLN A CA 1
ATOM 1184 C C . GLN A 1 154 ? -31.054 -9.121 45.900 1.00 88.44 154 GLN A C 1
ATOM 1186 O O . GLN A 1 154 ? -31.952 -9.585 46.593 1.00 88.44 154 GLN A O 1
ATOM 1191 N N . GLY A 1 155 ? -30.646 -7.853 46.015 1.00 86.62 155 GLY A N 1
ATOM 1192 C CA . GLY A 1 155 ? -31.192 -6.941 47.024 1.00 86.62 155 GLY A CA 1
ATOM 1193 C C . GLY A 1 155 ? -32.705 -6.741 46.894 1.00 86.62 155 GLY A C 1
ATOM 1194 O O . GLY A 1 155 ? -33.419 -6.744 47.894 1.00 86.62 155 GLY A O 1
ATOM 1195 N N . THR A 1 156 ? -33.212 -6.648 45.661 1.00 89.00 156 THR A N 1
ATOM 1196 C CA . THR A 1 156 ? -34.657 -6.554 45.393 1.00 89.00 156 THR A CA 1
ATOM 1197 C C . THR A 1 156 ? -35.392 -7.831 45.805 1.00 89.00 156 THR A C 1
ATOM 1199 O O . THR A 1 156 ? -36.461 -7.757 46.413 1.00 89.00 156 THR A O 1
ATOM 1202 N N . ARG A 1 157 ? -34.824 -9.010 45.510 1.00 90.00 157 ARG A N 1
ATOM 1203 C CA . ARG A 1 157 ? -35.399 -10.299 45.919 1.00 90.00 157 ARG A CA 1
ATOM 1204 C C . ARG A 1 157 ? -35.439 -10.417 47.442 1.00 90.00 157 ARG A C 1
ATOM 1206 O O . ARG A 1 157 ? -36.507 -10.673 47.981 1.00 90.00 157 ARG A O 1
ATOM 1213 N N . THR A 1 158 ? -34.335 -10.121 48.123 1.00 91.44 158 THR A N 1
ATOM 1214 C CA . THR A 1 158 ? -34.262 -10.131 49.591 1.00 91.44 158 THR A CA 1
ATOM 1215 C C . THR A 1 158 ? -35.253 -9.150 50.219 1.00 91.44 158 THR A C 1
ATOM 1217 O O . THR A 1 158 ? -35.952 -9.506 51.159 1.00 91.44 158 THR A O 1
ATOM 1220 N N . ALA A 1 159 ? -35.381 -7.930 49.687 1.00 87.88 159 ALA A N 1
ATOM 1221 C CA . ALA A 1 159 ? -36.371 -6.970 50.177 1.00 87.88 159 ALA A CA 1
ATOM 1222 C C . ALA A 1 159 ? -37.815 -7.473 49.996 1.00 87.88 159 ALA A C 1
ATOM 1224 O O . ALA A 1 159 ? -38.661 -7.239 50.857 1.00 87.88 159 ALA A O 1
ATOM 1225 N N . THR A 1 160 ? -38.089 -8.182 48.896 1.00 89.94 160 THR A N 1
ATOM 1226 C CA . THR A 1 160 ? -39.400 -8.791 48.631 1.00 89.94 160 THR A CA 1
ATOM 1227 C C . THR A 1 160 ? -39.682 -9.939 49.599 1.00 89.94 160 THR A C 1
ATOM 1229 O O . THR A 1 160 ? -40.773 -9.997 50.155 1.00 89.94 160 THR A O 1
ATOM 1232 N N . GLU A 1 161 ? -38.705 -10.817 49.836 1.00 92.75 161 GLU A N 1
ATOM 1233 C CA . GLU A 1 161 ? -38.805 -11.919 50.802 1.00 92.75 161 GLU A CA 1
ATOM 1234 C C . GLU A 1 161 ? -39.088 -11.385 52.213 1.00 92.75 161 GLU A C 1
ATOM 1236 O O . GLU A 1 161 ? -40.068 -11.796 52.825 1.00 92.75 161 GLU A O 1
ATOM 1241 N N . ILE A 1 162 ? -38.329 -10.380 52.670 1.00 91.69 162 ILE A N 1
ATOM 1242 C CA . ILE A 1 162 ? -38.558 -9.717 53.965 1.00 91.69 162 ILE A CA 1
ATOM 1243 C C . ILE A 1 162 ? -39.974 -9.134 54.041 1.00 91.69 162 ILE A C 1
ATOM 1245 O O . ILE A 1 162 ? -40.644 -9.273 55.062 1.00 91.69 162 ILE A O 1
ATOM 1249 N N . ALA A 1 163 ? -40.444 -8.465 52.984 1.00 87.75 163 ALA A N 1
ATOM 1250 C CA . ALA A 1 163 ? -41.774 -7.861 52.970 1.00 87.75 163 ALA A CA 1
ATOM 1251 C C . ALA A 1 163 ? -42.898 -8.907 53.064 1.00 87.75 163 ALA A C 1
ATOM 1253 O O . ALA A 1 163 ? -43.887 -8.663 53.755 1.00 87.75 163 ALA A O 1
ATOM 1254 N N . VAL A 1 164 ? -42.743 -10.059 52.401 1.00 91.56 164 VAL A N 1
ATOM 1255 C CA . VAL A 1 164 ? -43.690 -11.183 52.486 1.00 91.56 164 VAL A CA 1
ATOM 1256 C C . VAL A 1 164 ? -43.693 -11.772 53.893 1.00 91.56 164 VAL A C 1
ATOM 1258 O O . VAL A 1 164 ? -44.750 -11.851 54.509 1.00 91.56 164 VAL A O 1
ATOM 1261 N N . GLU A 1 165 ? -42.519 -12.086 54.436 1.00 91.62 165 GLU A N 1
ATOM 1262 C CA . GLU A 1 165 ? -42.369 -12.694 55.764 1.00 91.62 165 GLU A CA 1
ATOM 1263 C C . GLU A 1 165 ? -42.920 -11.776 56.876 1.00 91.62 165 GLU A C 1
ATOM 1265 O O . GLU A 1 165 ? -43.591 -12.218 57.807 1.00 91.62 165 GLU A O 1
ATOM 1270 N N . SER A 1 166 ? -42.720 -10.460 56.733 1.00 88.69 166 SER A N 1
ATOM 1271 C CA . SER A 1 166 ? -43.290 -9.444 57.631 1.00 88.69 166 SER A CA 1
ATOM 1272 C C . SER A 1 166 ? -44.822 -9.400 57.573 1.00 88.69 166 SER A C 1
ATOM 1274 O O . SER A 1 166 ? -45.477 -9.173 58.590 1.00 88.69 166 SER A O 1
ATOM 1276 N N . ALA A 1 167 ? -45.401 -9.568 56.379 1.00 87.19 167 ALA A N 1
ATOM 1277 C CA . ALA A 1 167 ? -46.848 -9.569 56.187 1.00 87.19 167 ALA A CA 1
ATOM 1278 C C . ALA A 1 167 ? -47.494 -10.845 56.746 1.00 87.19 167 ALA A C 1
ATOM 1280 O O . ALA A 1 167 ? -48.562 -10.758 57.348 1.00 87.19 167 ALA A O 1
ATOM 1281 N N . GLU A 1 168 ? -46.835 -11.995 56.591 1.00 91.31 168 GLU A N 1
ATOM 1282 C CA . GLU A 1 168 ? -47.262 -13.270 57.178 1.00 91.31 168 GLU A CA 1
ATOM 1283 C C . GLU A 1 168 ? -47.257 -13.201 58.711 1.00 91.31 168 GLU A C 1
ATOM 1285 O O . GLU A 1 168 ? -48.292 -13.442 59.325 1.00 91.31 168 GLU A O 1
ATOM 1290 N N . GLN A 1 169 ? -46.170 -12.730 59.338 1.00 88.81 169 GLN A N 1
ATOM 1291 C CA . GLN A 1 169 ? -46.128 -12.546 60.799 1.00 88.81 169 GLN A CA 1
ATOM 1292 C C . GLN A 1 169 ? -47.225 -11.613 61.324 1.00 88.81 169 GLN A C 1
ATOM 1294 O O . GLN A 1 169 ? -47.780 -11.835 62.400 1.00 88.81 169 GLN A O 1
ATOM 1299 N N . ALA A 1 170 ? -47.530 -10.543 60.586 1.00 84.62 170 ALA A N 1
ATOM 1300 C CA . ALA A 1 170 ? -48.597 -9.627 60.963 1.00 84.62 170 ALA A CA 1
ATOM 1301 C C . ALA A 1 170 ? -49.985 -10.280 60.855 1.00 84.62 170 ALA A C 1
ATOM 1303 O O . ALA A 1 170 ? -50.852 -9.981 61.674 1.00 84.62 170 ALA A O 1
ATOM 1304 N N . ALA A 1 171 ? -50.199 -11.152 59.866 1.00 82.62 171 ALA A N 1
ATOM 1305 C CA . ALA A 1 171 ? -51.439 -11.907 59.722 1.00 82.62 171 ALA A CA 1
ATOM 1306 C C . ALA A 1 171 ? -51.605 -12.929 60.858 1.00 82.62 171 ALA A C 1
ATOM 1308 O O . ALA A 1 171 ? -52.650 -12.932 61.508 1.00 82.62 171 ALA A O 1
ATOM 1309 N N . ASP A 1 172 ? -50.556 -13.696 61.162 1.00 88.56 172 ASP A N 1
ATOM 1310 C CA . ASP A 1 172 ? -50.562 -14.697 62.236 1.00 88.56 172 ASP A CA 1
ATOM 1311 C C . ASP A 1 172 ? -50.835 -14.056 63.609 1.00 88.56 172 ASP A C 1
ATOM 1313 O O . ASP A 1 172 ? -51.666 -14.537 64.377 1.00 88.56 172 ASP A O 1
ATOM 1317 N N . ALA A 1 173 ? -50.206 -12.913 63.909 1.00 81.38 173 ALA A N 1
ATOM 1318 C CA . ALA A 1 173 ? -50.416 -12.200 65.174 1.00 81.38 173 ALA A CA 1
ATOM 1319 C C . ALA A 1 173 ? -51.852 -11.663 65.340 1.00 81.38 173 ALA A C 1
ATOM 1321 O O . ALA A 1 173 ? -52.359 -11.538 66.460 1.00 81.38 173 ALA A O 1
ATOM 1322 N N . VAL A 1 174 ? -52.509 -11.313 64.229 1.00 77.75 174 VAL A N 1
ATOM 1323 C CA . VAL A 1 174 ? -53.914 -10.885 64.222 1.00 77.75 174 VAL A CA 1
ATOM 1324 C C . VAL A 1 174 ? -54.846 -12.076 64.439 1.00 77.75 174 VAL A C 1
ATOM 1326 O O . VAL A 1 174 ? -55.842 -11.925 65.144 1.00 77.75 174 VAL A O 1
ATOM 1329 N N . GLU A 1 175 ? -54.523 -13.239 63.874 1.00 77.50 175 GLU A N 1
ATOM 1330 C CA . GLU A 1 175 ? -55.301 -14.468 64.044 1.00 77.50 175 GLU A CA 1
ATOM 1331 C C . GLU A 1 175 ? -55.197 -15.006 65.483 1.00 77.50 175 GLU A C 1
ATOM 1333 O O . GLU A 1 175 ? -56.224 -15.272 66.103 1.00 77.50 175 GLU A O 1
ATOM 1338 N N . GLU A 1 176 ? -53.998 -15.022 66.076 1.00 76.06 176 GLU A N 1
ATOM 1339 C CA . GLU A 1 176 ? -53.779 -15.431 67.477 1.00 76.06 176 GLU A CA 1
ATOM 1340 C C . GLU A 1 176 ? -54.471 -14.494 68.487 1.00 76.06 176 GLU A C 1
ATOM 1342 O O . GLU A 1 176 ? -54.908 -14.920 69.551 1.00 76.06 176 GLU A O 1
ATOM 1347 N N . SER A 1 177 ? -54.619 -13.208 68.155 1.00 72.38 177 SER A N 1
ATOM 1348 C CA . SER A 1 177 ? -55.328 -12.241 69.008 1.00 72.38 177 SER A CA 1
ATOM 1349 C C . SER A 1 177 ? -56.861 -12.351 68.928 1.00 72.38 177 SER A C 1
ATOM 1351 O O . SER A 1 177 ? -57.555 -11.664 69.683 1.00 72.38 177 SER A O 1
ATOM 1353 N N . ALA A 1 178 ? -57.395 -13.131 67.983 1.00 67.00 178 ALA A N 1
ATOM 1354 C CA . ALA A 1 178 ? -58.830 -13.281 67.740 1.00 67.00 178 ALA A CA 1
ATOM 1355 C C . ALA A 1 178 ? -59.436 -14.569 68.341 1.00 67.00 178 ALA A C 1
ATOM 1357 O O . ALA A 1 178 ? -60.667 -14.669 68.388 1.00 67.00 178 ALA A O 1
ATOM 1358 N N . GLU A 1 179 ? -58.607 -15.510 68.809 1.00 52.56 179 GLU A N 1
ATOM 1359 C CA . GLU A 1 179 ? -59.000 -16.694 69.603 1.00 52.56 179 GLU A CA 1
ATOM 1360 C C . GLU A 1 179 ? -59.068 -16.402 71.115 1.00 52.56 179 GLU A C 1
ATOM 1362 O O . GLU A 1 179 ? -59.968 -16.978 71.776 1.00 52.56 179 GLU A O 1
#